Protein AF-A0A2Z6R369-F1 (afdb_monomer_lite)

Radius of gyration: 22.41 Å; chains: 1; bounding box: 51×73×32 Å

pLDDT: mean 88.61, std 14.63, range [51.22, 98.81]

Foldseek 3Di:
DPPVVVVVVVVVVVVVVV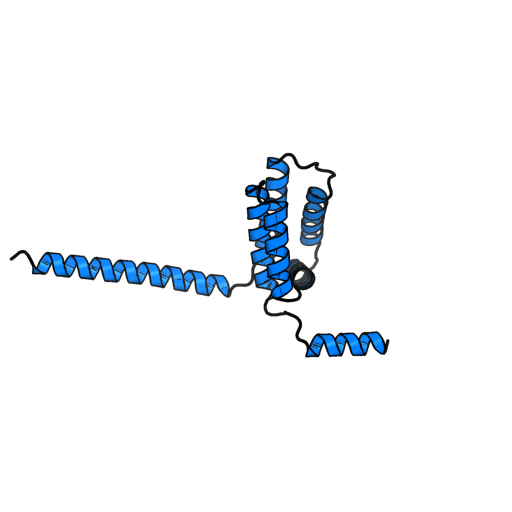VVVVVVVVVVVVVLPDQDALVNLLVLLVQLLVLCVVVPPPCPDPSNVVSVVVNVCLVVDPDNRVVLLVVLCVCDLDDVSLVVVLVVLCVVCVVSVSNNVSVVSSNVSSCSSNHVPRDDPVNVVVVVVVVVVD

Organism: NCBI:txid94130

Sequence (150 aa):
MFTVAKHVHKIWYTISSNTYTNYTISTQIQLSDIKPTSQEIEQALINVVKAGIYYRRPKDGKFMQSYKERIKKLRQAEDPEEYVLKLAQTIFPNKDKYHQIMDDYKSYYGKDPKILNSIMELYKLYYRLAKDYFVTEDKIDEEAEDFLNS

Secondary structure (DSSP, 8-state):
--HHHHHHHHHHHHHHHHHHHHHHHHHHHHHHHSPPPHHHHHHHHHHHHHHHHHTT--TTSHHHHHHHHHHHHHHH-SSHHHHHHHHHHHH-SSHHHHHHHHHHHHHHHTT-HHHHHHHHHHHHHHHHHHGGGPPPHHHHHHHHHHHHH-

Structure (mmCIF, N/CA/C/O backbone):
data_AF-A0A2Z6R369-F1
#
_entry.id   AF-A0A2Z6R369-F1
#
loop_
_atom_site.group_PDB
_atom_site.id
_atom_site.type_symbol
_atom_site.label_atom_id
_atom_site.label_alt_id
_atom_site.label_comp_id
_atom_site.label_asym_id
_atom_site.label_entity_id
_atom_site.label_seq_id
_atom_site.pdbx_PDB_ins_code
_atom_site.Cartn_x
_atom_site.Cartn_y
_atom_site.Cartn_z
_atom_site.occupancy
_atom_site.B_iso_or_equiv
_atom_site.auth_seq_id
_atom_site.auth_comp_id
_atom_site.auth_asym_id
_atom_site.auth_atom_id
_atom_site.pdbx_PDB_model_num
ATOM 1 N N . MET A 1 1 ? 20.089 -59.309 12.975 1.00 51.22 1 MET A N 1
ATOM 2 C CA . MET A 1 1 ? 19.903 -58.179 13.920 1.00 51.22 1 MET A CA 1
ATOM 3 C C . MET A 1 1 ? 19.982 -56.786 13.250 1.00 51.22 1 MET A C 1
ATOM 5 O O . MET A 1 1 ? 20.419 -55.844 13.886 1.00 51.22 1 MET A O 1
ATOM 9 N N . PHE A 1 2 ? 19.511 -56.581 12.006 1.00 54.94 2 PHE A N 1
ATOM 10 C CA . PHE A 1 2 ? 19.643 -55.271 11.314 1.00 54.94 2 PHE A CA 1
ATOM 11 C C . PHE A 1 2 ? 18.315 -54.555 10.998 1.00 54.94 2 PHE A C 1
ATOM 13 O O . PHE A 1 2 ? 18.315 -53.414 10.539 1.00 54.94 2 PHE A O 1
ATOM 20 N N . THR A 1 3 ? 17.172 -55.194 11.253 1.00 58.44 3 THR A N 1
ATOM 21 C CA . THR A 1 3 ? 15.852 -54.680 10.845 1.00 58.44 3 THR A CA 1
ATOM 22 C C . THR A 1 3 ? 15.281 -53.657 11.831 1.00 58.44 3 THR A C 1
ATOM 24 O O . THR A 1 3 ? 14.656 -52.685 11.416 1.00 58.44 3 THR A O 1
ATOM 27 N N . VAL A 1 4 ? 15.555 -53.822 13.130 1.00 58.25 4 VAL A N 1
ATOM 28 C CA . VAL A 1 4 ? 15.028 -52.942 14.189 1.00 58.25 4 VAL A CA 1
ATOM 29 C C . VAL A 1 4 ? 15.636 -51.535 14.099 1.00 58.25 4 VAL A C 1
ATOM 31 O O . VAL A 1 4 ? 14.909 -50.549 14.158 1.00 58.25 4 VAL A O 1
ATOM 34 N N . ALA A 1 5 ? 16.943 -51.422 13.835 1.00 62.22 5 ALA A N 1
ATOM 35 C CA . ALA A 1 5 ? 17.636 -50.132 13.745 1.00 62.22 5 ALA A CA 1
ATOM 36 C C . ALA A 1 5 ? 17.136 -49.249 12.582 1.00 62.22 5 ALA A C 1
ATOM 38 O O . ALA A 1 5 ? 16.958 -48.044 12.750 1.00 62.22 5 ALA A O 1
ATOM 39 N N . LYS A 1 6 ? 16.834 -49.843 11.416 1.00 63.66 6 LYS A N 1
ATOM 40 C CA . LYS A 1 6 ? 16.267 -49.109 10.267 1.00 63.66 6 LYS A CA 1
ATOM 41 C C . LYS A 1 6 ? 14.856 -48.593 10.550 1.00 63.66 6 LYS A C 1
ATOM 43 O O . LYS A 1 6 ? 14.498 -47.507 10.099 1.00 63.66 6 LYS A O 1
ATOM 48 N N . HIS A 1 7 ? 14.066 -49.363 11.296 1.00 60.84 7 HIS A N 1
ATOM 49 C CA . HIS A 1 7 ? 12.700 -48.987 11.642 1.00 60.84 7 HIS A CA 1
ATOM 50 C C . HIS A 1 7 ? 12.677 -47.814 12.633 1.00 60.84 7 HIS A C 1
ATOM 52 O O . HIS A 1 7 ? 11.961 -46.840 12.414 1.00 60.84 7 HIS A O 1
ATOM 58 N N . VAL A 1 8 ? 13.543 -47.849 13.652 1.00 71.31 8 VAL A N 1
ATOM 59 C CA . VAL A 1 8 ? 13.696 -46.756 14.629 1.00 71.31 8 VAL A CA 1
ATOM 60 C C . VAL A 1 8 ? 14.199 -45.470 13.962 1.00 71.31 8 VAL A C 1
ATOM 62 O O . VAL A 1 8 ? 13.663 -44.397 14.228 1.00 71.31 8 VAL A O 1
ATOM 65 N N . HIS A 1 9 ? 15.161 -45.565 13.036 1.00 66.69 9 HIS A N 1
ATOM 66 C CA . HIS A 1 9 ? 15.675 -44.400 12.306 1.00 66.69 9 HIS A CA 1
ATOM 67 C C . HIS A 1 9 ? 14.600 -43.722 11.438 1.00 66.69 9 HIS A C 1
ATOM 69 O O . HIS A 1 9 ? 14.488 -42.497 11.428 1.00 66.69 9 HIS A O 1
ATOM 75 N N . LYS A 1 10 ? 13.761 -44.516 10.755 1.00 71.50 10 LYS A N 1
ATOM 76 C CA . LYS A 1 10 ? 12.645 -43.998 9.951 1.00 71.50 10 LYS A CA 1
ATOM 77 C C . LYS A 1 10 ? 11.610 -43.275 10.818 1.00 71.50 10 LYS A C 1
ATOM 79 O O . LYS A 1 10 ? 11.177 -42.188 10.452 1.00 71.50 10 LYS A O 1
ATOM 84 N N . ILE A 1 11 ? 11.254 -43.849 11.970 1.00 71.69 11 ILE A N 1
ATOM 85 C CA . ILE A 1 11 ? 10.297 -43.245 12.910 1.00 71.69 11 ILE A CA 1
ATOM 86 C C . ILE A 1 11 ? 10.817 -41.898 13.423 1.00 71.69 11 ILE A C 1
ATOM 88 O O . ILE A 1 11 ? 10.076 -40.918 13.414 1.00 71.69 11 ILE A O 1
ATOM 92 N N . TRP A 1 12 ? 12.094 -41.822 13.807 1.00 57.44 12 TRP A N 1
ATOM 93 C CA . TRP A 1 12 ? 12.688 -40.583 14.312 1.00 57.44 12 TRP A CA 1
ATOM 94 C C . TRP A 1 12 ? 12.656 -39.467 13.260 1.00 57.44 12 TRP A C 1
ATOM 96 O O . TRP A 1 12 ? 12.205 -38.362 13.546 1.00 57.44 12 TRP A O 1
ATOM 106 N N . TYR A 1 13 ? 13.027 -39.778 12.013 1.00 69.25 13 TYR A N 1
ATOM 107 C CA . TYR A 1 13 ? 12.992 -38.813 10.911 1.00 69.25 13 TYR A CA 1
ATOM 108 C C . TYR A 1 13 ? 11.569 -38.319 10.598 1.00 69.25 13 TYR A C 1
ATOM 110 O O . TYR A 1 13 ? 11.355 -37.127 10.362 1.00 69.25 13 TYR A O 1
ATOM 118 N N . THR A 1 14 ? 10.572 -39.210 10.632 1.00 67.50 14 THR A N 1
ATOM 119 C CA . THR A 1 14 ? 9.161 -38.837 10.438 1.00 67.50 14 THR A CA 1
ATOM 120 C C . THR A 1 14 ? 8.642 -37.946 11.570 1.00 67.50 14 THR A C 1
ATOM 122 O O . THR A 1 14 ? 7.950 -36.969 11.303 1.00 67.50 14 THR A O 1
ATOM 125 N N . ILE A 1 15 ? 9.006 -38.220 12.825 1.00 73.31 15 ILE A N 1
ATOM 126 C CA . ILE A 1 15 ? 8.611 -37.372 13.959 1.00 73.31 15 ILE A CA 1
ATOM 127 C C . ILE A 1 15 ? 9.259 -35.990 13.841 1.00 73.31 15 ILE A C 1
ATOM 129 O O . ILE A 1 15 ? 8.552 -34.992 13.939 1.00 73.31 15 ILE A O 1
ATOM 133 N N . SER A 1 16 ? 10.567 -35.915 13.568 1.00 69.38 16 SER A N 1
ATOM 134 C CA . SER A 1 16 ? 11.263 -34.633 13.408 1.00 69.38 16 SER A CA 1
ATOM 135 C C . SER A 1 16 ? 10.689 -33.805 12.256 1.00 69.38 16 SER A C 1
ATOM 137 O O . SER A 1 16 ? 10.416 -32.623 12.419 1.00 69.38 16 SER A O 1
ATOM 139 N N . SER A 1 17 ? 10.456 -34.403 11.086 1.00 61.38 17 SER A N 1
ATOM 140 C CA . SER A 1 17 ? 9.874 -33.677 9.944 1.00 61.38 17 SER A CA 1
ATOM 141 C C . SER A 1 17 ? 8.455 -33.165 10.228 1.00 61.38 17 SER A C 1
ATOM 143 O O . SER A 1 17 ? 8.133 -32.029 9.869 1.00 61.38 17 SER A O 1
ATOM 145 N N . ASN A 1 18 ? 7.633 -33.938 10.941 1.00 69.38 18 ASN A N 1
ATOM 146 C CA . ASN A 1 18 ? 6.303 -33.504 11.373 1.00 69.38 18 ASN A CA 1
ATOM 147 C C . ASN A 1 18 ? 6.356 -32.375 12.414 1.00 69.38 18 ASN A C 1
ATOM 149 O O . ASN A 1 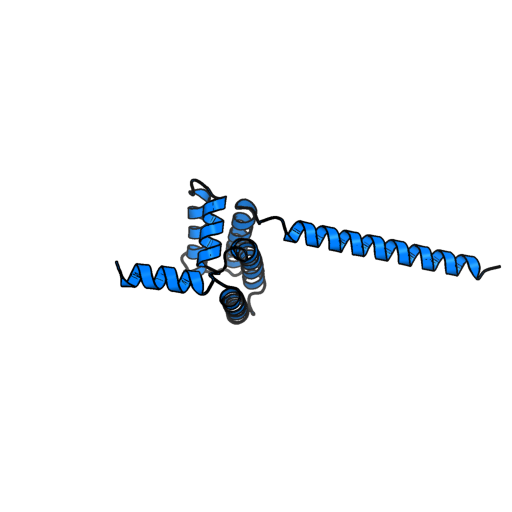18 ? 5.556 -31.445 12.359 1.00 69.38 18 ASN A O 1
ATOM 153 N N . THR A 1 19 ? 7.301 -32.401 13.357 1.00 64.94 19 THR A N 1
ATOM 154 C CA . THR A 1 19 ? 7.432 -31.312 14.338 1.00 64.94 19 THR A CA 1
ATOM 155 C C . THR A 1 19 ? 7.916 -30.016 13.689 1.00 64.94 19 THR A C 1
ATOM 157 O O . THR A 1 19 ? 7.360 -28.960 13.985 1.00 64.94 19 THR A O 1
ATOM 160 N N . TYR A 1 20 ? 8.870 -30.076 12.753 1.00 59.97 20 TYR A N 1
ATOM 161 C CA . TYR A 1 20 ? 9.318 -28.899 11.996 1.00 59.97 20 TYR A CA 1
ATOM 162 C C . TYR A 1 20 ? 8.205 -28.294 11.131 1.00 59.97 20 TYR A C 1
ATOM 164 O O . TYR A 1 20 ? 8.035 -27.072 11.102 1.00 59.97 20 TYR A O 1
ATOM 172 N N . THR A 1 21 ? 7.428 -29.130 10.438 1.00 63.53 21 THR A N 1
ATOM 173 C CA . THR A 1 21 ? 6.301 -28.661 9.616 1.00 63.53 21 THR A CA 1
ATOM 174 C C . THR A 1 21 ? 5.209 -28.032 10.475 1.00 63.53 21 THR A C 1
ATOM 176 O O . THR A 1 21 ? 4.790 -26.915 10.180 1.00 63.53 21 THR A O 1
ATOM 179 N N . ASN A 1 22 ? 4.831 -28.662 11.589 1.00 60.94 22 ASN A N 1
ATOM 180 C CA . ASN A 1 22 ? 3.846 -28.107 12.518 1.00 60.94 22 ASN A CA 1
ATOM 181 C C . ASN A 1 22 ? 4.304 -26.781 13.140 1.00 60.94 22 ASN A C 1
ATOM 183 O O . ASN A 1 22 ? 3.514 -25.844 13.193 1.00 60.94 22 ASN A O 1
ATOM 187 N N . TYR A 1 23 ? 5.575 -26.664 13.538 1.00 64.75 23 TYR A N 1
ATOM 188 C CA . TYR A 1 23 ? 6.140 -25.410 14.050 1.00 64.75 23 TYR A CA 1
ATOM 189 C C . TYR A 1 23 ? 6.127 -24.291 12.998 1.00 64.75 23 TYR A C 1
ATOM 191 O O . TYR A 1 23 ? 5.821 -23.135 13.289 1.00 64.75 23 TYR A O 1
ATOM 199 N N . THR A 1 24 ? 6.430 -24.628 11.744 1.00 56.97 24 THR A N 1
ATOM 200 C CA . THR A 1 24 ? 6.412 -23.658 10.641 1.00 56.97 24 THR A CA 1
ATOM 201 C C . THR A 1 24 ? 4.989 -23.178 10.357 1.00 56.97 24 THR A C 1
ATOM 203 O O . THR A 1 24 ? 4.764 -21.978 10.212 1.00 56.97 24 THR A O 1
ATOM 206 N N . ILE A 1 25 ? 4.019 -24.096 10.339 1.00 63.62 25 ILE A N 1
ATOM 207 C CA . ILE A 1 25 ? 2.598 -23.786 10.139 1.00 63.62 25 ILE A CA 1
ATOM 208 C C . ILE A 1 25 ? 2.057 -22.949 11.303 1.00 63.62 25 ILE A C 1
ATOM 210 O O . ILE A 1 25 ? 1.422 -21.926 11.063 1.00 63.62 25 ILE A O 1
ATOM 214 N N . SER A 1 26 ? 2.349 -23.310 12.557 1.00 55.25 26 SER A N 1
ATOM 215 C CA . SER A 1 26 ? 1.897 -22.540 13.723 1.00 55.25 26 SER A CA 1
ATOM 216 C C . SER A 1 26 ? 2.470 -21.123 13.731 1.00 55.25 26 SER A C 1
ATOM 218 O O . SER A 1 26 ? 1.755 -20.172 14.031 1.00 55.25 26 SER A O 1
ATOM 220 N N . THR A 1 27 ? 3.736 -20.966 13.335 1.00 54.53 27 THR A N 1
ATOM 221 C CA . THR A 1 27 ? 4.381 -19.651 13.218 1.00 54.53 27 THR A CA 1
ATOM 222 C C . THR A 1 27 ? 3.750 -18.821 12.095 1.00 54.53 27 THR A C 1
ATOM 224 O O . THR A 1 27 ? 3.508 -17.632 12.274 1.00 54.53 27 THR A O 1
ATOM 227 N N . GLN A 1 28 ? 3.421 -19.435 10.952 1.00 54.41 28 GLN A N 1
ATOM 228 C CA . GLN A 1 28 ? 2.719 -18.758 9.854 1.00 54.41 28 GLN A CA 1
ATOM 229 C C . GLN A 1 28 ? 1.299 -18.324 10.238 1.00 54.41 28 GLN A C 1
ATOM 231 O O . GLN A 1 28 ? 0.892 -17.225 9.870 1.00 54.41 28 GLN A O 1
ATOM 236 N N . ILE A 1 29 ? 0.570 -19.151 10.993 1.00 59.25 29 ILE A N 1
ATOM 237 C CA . ILE A 1 29 ? -0.776 -18.825 11.483 1.00 59.25 29 ILE A CA 1
ATOM 238 C C . ILE A 1 29 ? -0.706 -17.645 12.461 1.00 59.25 29 ILE A C 1
ATOM 240 O O . ILE A 1 29 ? -1.392 -16.649 12.249 1.00 59.25 29 ILE A O 1
ATOM 244 N N . GLN A 1 30 ? 0.197 -17.675 13.447 1.00 56.56 30 GLN A N 1
ATOM 245 C CA . GLN A 1 30 ? 0.368 -16.554 14.382 1.00 56.56 30 GLN A CA 1
ATOM 246 C C . GLN A 1 30 ? 0.807 -15.257 13.686 1.00 56.56 30 GLN A C 1
ATOM 248 O O . GLN A 1 30 ? 0.309 -14.180 14.004 1.00 56.56 30 GLN A O 1
ATOM 253 N N . LEU A 1 31 ? 1.690 -15.343 12.687 1.00 57.41 31 LEU A N 1
ATOM 254 C CA . LEU A 1 31 ? 2.079 -14.189 11.871 1.00 57.41 31 LEU A CA 1
ATOM 255 C C . LEU A 1 31 ? 0.933 -13.656 11.004 1.00 57.41 31 LEU A C 1
ATOM 257 O O . LEU A 1 31 ? 0.983 -12.492 10.610 1.00 57.41 31 LEU A O 1
ATOM 261 N N . SER A 1 32 ? -0.072 -14.477 10.682 1.00 57.81 32 SER A N 1
ATOM 262 C CA . SER A 1 32 ? -1.231 -14.071 9.879 1.00 57.81 32 SER A CA 1
ATOM 263 C C . SER A 1 32 ? -2.283 -13.282 10.671 1.00 57.81 32 SER A C 1
ATOM 265 O O . SER A 1 32 ? -3.018 -12.500 10.060 1.00 57.81 32 SER A O 1
ATOM 267 N N . ASP A 1 33 ? -2.281 -13.418 12.003 1.00 66.75 33 ASP A N 1
ATOM 268 C CA . ASP A 1 33 ? -3.194 -12.724 12.924 1.00 66.75 33 ASP A CA 1
ATOM 269 C C . ASP A 1 33 ? -2.666 -11.355 13.379 1.00 66.75 33 ASP A C 1
ATOM 271 O O . ASP A 1 33 ? -3.438 -10.472 13.751 1.00 66.75 33 ASP A O 1
ATOM 275 N N . ILE A 1 34 ? -1.349 -11.135 13.313 1.00 84.44 34 ILE A N 1
ATOM 276 C CA . ILE A 1 34 ? -0.754 -9.834 13.636 1.00 84.44 34 ILE A CA 1
ATOM 277 C C . ILE A 1 34 ? -1.068 -8.851 12.502 1.00 84.44 34 ILE A C 1
ATOM 279 O O . ILE A 1 34 ? -0.788 -9.122 11.330 1.00 84.44 34 ILE A O 1
ATOM 283 N N . LYS A 1 35 ? -1.653 -7.695 12.829 1.00 90.75 35 LYS A N 1
ATOM 284 C CA . LYS A 1 35 ? -1.877 -6.627 11.846 1.00 90.75 35 LYS A CA 1
ATOM 285 C C . LYS A 1 35 ? -0.530 -6.021 11.421 1.00 90.75 35 LYS A C 1
ATOM 287 O O . LYS A 1 35 ? 0.301 -5.777 12.294 1.00 90.75 35 LYS A O 1
ATOM 292 N N . PRO A 1 36 ? -0.297 -5.792 10.113 1.00 95.50 36 PRO A N 1
ATOM 293 C CA . PRO A 1 36 ? 0.911 -5.111 9.654 1.00 95.50 36 PRO A CA 1
ATOM 294 C C . PRO A 1 36 ? 1.061 -3.731 10.294 1.00 95.50 36 PRO A C 1
ATOM 296 O O . PRO A 1 36 ? 0.069 -3.026 10.449 1.00 95.50 36 PRO A O 1
ATOM 299 N N . THR A 1 37 ? 2.288 -3.333 10.610 1.00 97.75 37 THR A N 1
ATOM 300 C CA . THR A 1 37 ? 2.577 -2.011 11.188 1.00 97.75 37 THR A CA 1
ATOM 301 C C . THR A 1 37 ? 2.786 -0.950 10.108 1.00 97.75 37 THR A C 1
ATOM 303 O O . THR A 1 37 ? 3.192 -1.247 8.977 1.00 97.75 37 THR A O 1
ATOM 306 N N . SER A 1 38 ? 2.593 0.317 10.464 1.00 98.12 38 SER A N 1
ATOM 307 C CA . SER A 1 38 ? 2.908 1.469 9.612 1.00 98.12 38 SER A CA 1
ATOM 308 C C . SER A 1 38 ? 4.358 1.453 9.104 1.00 98.12 38 SER A C 1
ATOM 310 O O . SER A 1 38 ? 4.610 1.778 7.941 1.00 98.12 38 SER A O 1
ATOM 312 N N . GLN A 1 39 ? 5.309 0.983 9.918 1.00 98.38 39 GLN A N 1
ATOM 313 C CA . GLN A 1 39 ? 6.717 0.847 9.541 1.00 98.38 39 GLN A CA 1
ATOM 314 C C . GLN A 1 39 ? 6.936 -0.224 8.457 1.00 98.38 39 GLN A C 1
ATOM 316 O O . GLN A 1 39 ? 7.704 -0.007 7.514 1.00 98.38 39 GLN A O 1
ATOM 321 N N . GLU A 1 40 ? 6.256 -1.371 8.547 1.00 98.44 40 GLU A N 1
ATOM 322 C CA . GLU A 1 40 ? 6.311 -2.414 7.512 1.00 98.44 40 GLU A CA 1
ATOM 323 C C . GLU A 1 40 ? 5.733 -1.907 6.184 1.00 98.44 40 GLU A C 1
ATOM 325 O O . GLU A 1 40 ? 6.315 -2.136 5.116 1.00 98.44 40 GLU A O 1
ATOM 330 N N . ILE A 1 41 ? 4.632 -1.150 6.247 1.00 98.62 41 ILE A N 1
ATOM 331 C CA . ILE A 1 41 ? 4.023 -0.494 5.084 1.00 98.62 41 ILE A CA 1
ATOM 332 C C . ILE A 1 41 ? 4.973 0.540 4.472 1.00 98.62 41 ILE A C 1
ATOM 334 O O . ILE A 1 41 ? 5.166 0.550 3.251 1.00 98.62 41 ILE A O 1
ATOM 338 N N . GLU A 1 42 ? 5.603 1.391 5.286 1.00 98.69 42 GLU A N 1
ATOM 339 C CA . GLU A 1 42 ? 6.573 2.376 4.805 1.00 98.69 42 GLU A CA 1
ATOM 340 C C . GLU A 1 42 ? 7.734 1.688 4.082 1.00 98.69 42 GLU A C 1
ATOM 342 O O . GLU A 1 42 ? 8.118 2.078 2.973 1.00 98.69 42 GLU A O 1
ATOM 347 N N . GLN A 1 43 ? 8.267 0.618 4.672 1.00 98.81 43 GLN A N 1
ATOM 348 C CA . GLN A 1 43 ? 9.367 -0.125 4.080 1.00 98.81 43 GLN A CA 1
ATOM 349 C C . GLN A 1 43 ? 8.965 -0.774 2.749 1.00 98.81 43 GLN A C 1
ATOM 351 O O . GLN A 1 43 ? 9.754 -0.754 1.794 1.00 98.81 43 GLN A O 1
ATOM 356 N N . ALA A 1 44 ? 7.742 -1.299 2.645 1.00 98.75 44 ALA A N 1
ATOM 357 C CA . ALA A 1 44 ? 7.200 -1.830 1.400 1.00 98.75 44 ALA A CA 1
ATOM 358 C C . ALA A 1 44 ? 7.029 -0.733 0.331 1.00 98.75 44 ALA A C 1
ATOM 360 O O . ALA A 1 44 ? 7.454 -0.922 -0.810 1.00 98.75 44 ALA A O 1
ATOM 361 N N . LEU A 1 45 ? 6.517 0.450 0.693 1.00 98.81 45 LEU A N 1
ATOM 362 C CA . LEU A 1 45 ? 6.438 1.610 -0.207 1.00 98.81 45 LEU A CA 1
ATOM 363 C C . LEU A 1 45 ? 7.825 2.024 -0.728 1.00 98.81 45 LEU A C 1
ATOM 365 O O . LEU A 1 45 ? 8.008 2.231 -1.931 1.00 98.81 45 LEU A O 1
ATOM 369 N N . ILE A 1 46 ? 8.826 2.096 0.155 1.00 98.81 46 ILE A N 1
ATOM 370 C CA . ILE A 1 46 ? 10.218 2.392 -0.215 1.00 98.81 46 ILE A CA 1
ATOM 371 C C . ILE A 1 46 ? 10.760 1.333 -1.183 1.00 98.81 46 ILE A C 1
ATOM 373 O O . ILE A 1 46 ? 11.475 1.672 -2.130 1.00 98.81 46 ILE A O 1
ATOM 377 N N . ASN A 1 47 ? 10.418 0.058 -0.989 1.00 98.81 47 ASN A N 1
ATOM 378 C CA . ASN A 1 47 ? 10.845 -1.019 -1.882 1.00 98.81 47 ASN A CA 1
ATOM 379 C C . ASN A 1 47 ? 10.244 -0.883 -3.289 1.00 98.81 47 ASN A C 1
ATOM 381 O O . ASN A 1 47 ? 10.959 -1.121 -4.264 1.00 98.81 47 ASN A O 1
ATOM 385 N N . VAL A 1 48 ? 9.001 -0.407 -3.418 1.00 98.75 48 VAL A N 1
ATOM 386 C CA . VAL A 1 48 ? 8.411 -0.079 -4.728 1.00 98.75 48 VAL A CA 1
ATOM 387 C C . VAL A 1 48 ? 9.175 1.060 -5.412 1.00 98.75 48 VAL A C 1
ATOM 389 O O . VAL A 1 48 ? 9.506 0.970 -6.596 1.00 98.75 48 VAL A O 1
ATOM 392 N N . VAL A 1 49 ? 9.545 2.108 -4.668 1.00 98.69 49 VAL A N 1
ATOM 393 C CA . VAL A 1 49 ? 10.367 3.216 -5.193 1.00 98.69 49 VAL A CA 1
ATOM 394 C C . VAL A 1 49 ? 11.746 2.718 -5.642 1.00 98.69 49 VAL A C 1
ATOM 396 O O . VAL A 1 49 ? 12.195 3.058 -6.739 1.00 98.69 49 VAL A O 1
ATOM 399 N N . LYS A 1 50 ? 12.410 1.869 -4.844 1.00 98.75 50 LYS A N 1
ATOM 400 C CA . LYS A 1 50 ? 13.692 1.237 -5.209 1.00 98.75 50 LYS A CA 1
ATOM 401 C C . LYS A 1 50 ? 13.566 0.400 -6.486 1.00 98.75 50 LYS A C 1
ATOM 403 O O . LYS A 1 50 ? 14.444 0.476 -7.345 1.00 98.75 50 LYS A O 1
ATOM 408 N N . ALA A 1 51 ? 12.477 -0.354 -6.647 1.00 98.56 51 ALA A N 1
ATOM 409 C CA . ALA A 1 51 ? 12.205 -1.107 -7.870 1.00 98.56 51 ALA A CA 1
ATOM 410 C C . ALA A 1 51 ? 11.998 -0.180 -9.081 1.00 98.56 51 ALA A C 1
ATOM 412 O O . ALA A 1 51 ? 12.548 -0.437 -10.152 1.00 98.56 51 ALA A O 1
ATOM 413 N N . GLY A 1 52 ? 11.287 0.937 -8.908 1.00 98.31 52 GLY A N 1
ATOM 414 C CA . GLY A 1 52 ? 11.152 1.967 -9.940 1.00 98.31 52 GLY A CA 1
ATOM 415 C C . GLY A 1 52 ? 12.498 2.542 -10.388 1.00 98.31 52 GLY A C 1
ATOM 416 O O . GLY A 1 52 ? 12.758 2.636 -11.587 1.00 98.31 52 GLY A O 1
ATOM 417 N N . ILE A 1 53 ? 13.388 2.854 -9.439 1.00 98.44 53 ILE A N 1
ATOM 418 C CA . ILE A 1 53 ? 14.756 3.320 -9.728 1.00 98.44 53 ILE A CA 1
ATOM 419 C C . ILE A 1 53 ? 15.549 2.256 -10.492 1.00 98.44 53 ILE A C 1
ATOM 421 O O . ILE A 1 53 ? 16.220 2.586 -11.469 1.00 98.44 53 ILE A O 1
ATOM 425 N N . TYR A 1 54 ? 15.452 0.987 -10.083 1.00 98.38 54 TYR A N 1
ATOM 426 C CA . TYR A 1 54 ? 16.140 -0.125 -10.743 1.00 98.38 54 TYR A CA 1
ATOM 427 C C . TYR A 1 54 ? 15.783 -0.225 -12.236 1.00 98.38 54 TYR A C 1
ATOM 429 O O . TYR A 1 54 ? 16.673 -0.384 -13.068 1.00 98.38 54 TYR A O 1
ATOM 437 N N . TYR A 1 55 ? 14.508 -0.041 -12.588 1.00 97.88 55 TYR A N 1
ATOM 438 C CA . TYR A 1 55 ? 14.041 -0.005 -13.981 1.00 97.88 55 TYR A CA 1
ATOM 439 C C . TYR A 1 55 ? 14.101 1.388 -14.629 1.00 97.88 55 TYR A C 1
ATOM 441 O O . TYR A 1 55 ? 13.492 1.607 -15.674 1.00 97.88 55 TYR A O 1
ATOM 449 N N . ARG A 1 56 ? 14.824 2.344 -14.030 1.00 97.50 56 ARG A N 1
ATOM 450 C CA . ARG A 1 56 ? 14.991 3.718 -14.540 1.00 97.50 56 ARG A CA 1
ATOM 451 C C . ARG A 1 56 ? 13.664 4.427 -14.841 1.00 97.50 56 ARG A C 1
ATOM 453 O O . ARG A 1 56 ? 13.572 5.202 -15.792 1.00 97.50 56 ARG A O 1
ATOM 460 N N . ARG A 1 57 ? 12.625 4.185 -14.033 1.00 97.38 57 ARG A N 1
ATOM 461 C CA . ARG A 1 57 ? 11.358 4.920 -14.148 1.00 97.38 57 ARG A CA 1
ATOM 462 C C . ARG A 1 57 ? 11.618 6.427 -13.949 1.00 97.38 57 ARG A C 1
ATOM 464 O O . ARG A 1 57 ? 12.375 6.779 -13.039 1.00 97.38 57 ARG A O 1
ATOM 471 N N . PRO A 1 58 ? 11.012 7.317 -14.762 1.00 97.81 58 PRO A N 1
ATOM 472 C CA . PRO A 1 58 ? 11.205 8.761 -14.627 1.00 97.81 58 PRO A CA 1
ATOM 473 C C . PRO A 1 58 ? 10.834 9.240 -13.224 1.00 97.81 58 PRO A C 1
ATOM 475 O O . PRO A 1 58 ? 9.764 8.896 -12.715 1.00 97.81 58 PRO A O 1
ATOM 478 N N . LYS A 1 59 ? 11.716 10.016 -12.583 1.00 96.19 59 LYS A N 1
ATOM 479 C CA . LYS A 1 59 ? 11.535 10.461 -11.189 1.00 96.19 59 LYS A CA 1
ATOM 480 C C . LYS A 1 59 ? 10.328 11.381 -11.028 1.00 96.19 59 LYS A C 1
ATOM 482 O O . LYS A 1 59 ? 9.662 11.329 -10.003 1.00 96.19 59 LYS A O 1
ATOM 487 N N . ASP A 1 60 ? 10.061 12.209 -12.022 1.00 97.19 60 ASP A N 1
ATOM 488 C CA . ASP A 1 60 ? 8.899 13.089 -12.176 1.00 97.19 60 ASP A CA 1
ATOM 489 C C . ASP A 1 60 ? 7.654 12.360 -12.713 1.00 97.19 60 ASP A C 1
ATOM 491 O O . ASP A 1 60 ? 6.549 12.894 -12.666 1.00 97.19 60 ASP A O 1
ATOM 495 N N . GLY A 1 61 ? 7.800 11.110 -13.161 1.00 97.69 61 GLY A N 1
ATOM 496 C CA . GLY A 1 61 ? 6.701 10.299 -13.669 1.00 97.69 61 GLY A CA 1
ATOM 497 C C . GLY A 1 61 ? 5.679 9.912 -12.595 1.00 97.69 61 GLY A C 1
ATOM 498 O O . GLY A 1 61 ? 6.013 9.700 -11.425 1.00 97.69 61 GLY A O 1
ATOM 499 N N . LYS A 1 62 ? 4.421 9.726 -13.028 1.00 97.06 62 LYS A N 1
ATOM 500 C CA . LYS A 1 62 ? 3.265 9.405 -12.165 1.00 97.06 62 LYS A CA 1
ATOM 501 C C . LYS A 1 62 ? 3.532 8.244 -11.203 1.00 97.06 62 LYS A C 1
ATOM 503 O O . LYS A 1 62 ? 3.175 8.331 -10.033 1.00 97.06 62 LYS A O 1
ATOM 508 N N . PHE A 1 63 ? 4.194 7.186 -11.677 1.00 96.75 63 PHE A N 1
ATOM 509 C CA . PHE A 1 63 ? 4.585 6.044 -10.846 1.00 96.75 63 PHE A CA 1
ATOM 510 C C . PHE A 1 63 ? 5.420 6.493 -9.638 1.00 96.75 63 PHE A C 1
ATOM 512 O O . PHE A 1 63 ? 5.002 6.311 -8.499 1.00 96.75 63 PHE A O 1
ATOM 519 N N . MET A 1 64 ? 6.556 7.151 -9.880 1.00 98.25 64 MET A N 1
ATOM 520 C CA . MET A 1 64 ? 7.492 7.555 -8.828 1.00 98.25 64 MET A CA 1
ATOM 521 C C . MET A 1 64 ? 6.879 8.592 -7.881 1.00 98.25 64 MET A C 1
ATOM 523 O O . MET A 1 64 ? 7.014 8.464 -6.664 1.00 98.25 64 MET A O 1
ATOM 527 N N . GLN A 1 65 ? 6.162 9.583 -8.422 1.00 98.56 65 GLN A N 1
ATOM 528 C CA . GLN A 1 65 ? 5.525 10.627 -7.612 1.00 98.56 65 GLN A CA 1
ATOM 529 C C . GLN A 1 65 ? 4.407 10.073 -6.723 1.00 98.56 65 GLN A C 1
ATOM 531 O O . GLN A 1 65 ? 4.316 10.459 -5.561 1.00 98.56 65 GLN A O 1
ATOM 536 N N . SER A 1 66 ? 3.609 9.118 -7.217 1.00 97.69 66 SER A N 1
ATOM 537 C CA . SER A 1 66 ? 2.520 8.527 -6.429 1.00 97.69 66 SER A CA 1
ATOM 538 C C . SER A 1 66 ? 3.016 7.807 -5.169 1.00 97.69 66 SER A C 1
ATOM 540 O O . SER A 1 66 ? 2.467 8.016 -4.088 1.00 97.69 66 SER A O 1
ATOM 542 N N . TYR A 1 67 ? 4.089 7.015 -5.266 1.00 98.19 67 TYR A N 1
ATOM 543 C CA . TYR A 1 67 ? 4.652 6.318 -4.106 1.00 98.19 67 TYR A CA 1
ATOM 544 C C . TYR A 1 67 ? 5.428 7.262 -3.184 1.00 98.19 67 TYR A C 1
ATOM 546 O O . TYR A 1 67 ? 5.325 7.134 -1.965 1.00 98.19 67 TYR A O 1
ATOM 554 N N . LYS A 1 68 ? 6.139 8.253 -3.740 1.00 98.38 68 LYS A N 1
ATOM 555 C CA . LYS A 1 68 ? 6.787 9.313 -2.952 1.00 98.38 68 LYS A CA 1
ATOM 556 C C . LYS A 1 68 ? 5.773 10.059 -2.083 1.00 98.38 68 LYS A C 1
ATOM 558 O O . LYS A 1 68 ? 6.031 10.269 -0.902 1.00 98.38 68 LYS A O 1
ATOM 563 N N . GLU A 1 69 ? 4.631 10.438 -2.652 1.00 98.50 69 GLU A N 1
ATOM 564 C CA . GLU A 1 69 ? 3.603 11.180 -1.923 1.00 98.50 69 GLU A CA 1
ATOM 565 C C . GLU A 1 69 ? 2.965 10.332 -0.818 1.00 98.50 69 GLU A C 1
ATOM 567 O O . GLU A 1 69 ? 2.767 10.825 0.288 1.00 98.50 69 GLU A O 1
ATOM 572 N N . ARG A 1 70 ? 2.725 9.036 -1.062 1.00 98.00 70 ARG A N 1
ATOM 573 C CA . ARG A 1 70 ? 2.234 8.115 -0.020 1.00 98.00 70 ARG A CA 1
ATOM 574 C C . ARG A 1 70 ? 3.198 8.016 1.166 1.00 98.00 70 ARG A C 1
ATOM 576 O O . ARG A 1 70 ? 2.745 8.093 2.301 1.00 98.00 70 ARG A O 1
ATOM 583 N N . ILE A 1 71 ? 4.506 7.901 0.910 1.00 98.69 71 ILE A N 1
ATOM 584 C CA . ILE A 1 71 ? 5.541 7.879 1.964 1.00 98.69 71 ILE A CA 1
ATOM 585 C C . ILE A 1 71 ? 5.564 9.206 2.724 1.00 98.69 71 ILE A C 1
ATOM 587 O O . ILE A 1 71 ? 5.637 9.222 3.949 1.00 98.69 71 ILE A O 1
ATOM 591 N N . LYS A 1 72 ? 5.502 10.331 2.003 1.00 98.69 72 LYS A N 1
ATOM 592 C CA . LYS A 1 72 ? 5.500 11.663 2.612 1.00 98.69 72 LYS A CA 1
ATOM 593 C C . LYS A 1 72 ? 4.306 11.836 3.552 1.00 98.69 72 LYS A C 1
ATOM 595 O O . LYS A 1 72 ? 4.512 12.221 4.695 1.00 98.69 72 LYS A O 1
ATOM 600 N N . LYS A 1 73 ? 3.095 11.520 3.085 1.00 98.44 73 LYS A N 1
ATOM 601 C CA . LYS A 1 73 ? 1.870 11.609 3.889 1.00 98.44 73 LYS A CA 1
ATOM 602 C C . LYS A 1 73 ? 1.916 10.692 5.108 1.00 98.44 73 LYS A C 1
ATOM 604 O O . LYS A 1 73 ? 1.580 11.144 6.190 1.00 98.44 73 LYS A O 1
ATOM 609 N N . LEU A 1 74 ? 2.412 9.462 4.951 1.00 98.38 74 LEU A N 1
ATOM 610 C CA . LEU A 1 74 ? 2.592 8.527 6.064 1.00 98.38 74 LEU A CA 1
ATOM 611 C C . LEU A 1 74 ? 3.497 9.103 7.163 1.00 98.38 74 LEU A C 1
ATOM 613 O O . LEU A 1 74 ? 3.124 9.111 8.326 1.00 98.38 74 LEU A O 1
ATOM 617 N N . ARG A 1 75 ? 4.659 9.654 6.795 1.00 98.44 75 ARG A N 1
ATOM 618 C CA . ARG A 1 75 ? 5.604 10.263 7.753 1.00 98.44 75 ARG A CA 1
ATOM 619 C C . ARG A 1 75 ? 5.087 11.534 8.425 1.00 98.44 75 ARG A C 1
ATOM 621 O O . ARG A 1 75 ? 5.668 11.972 9.410 1.00 98.44 75 ARG A O 1
ATOM 628 N N . GLN A 1 76 ? 4.083 12.173 7.831 1.00 98.50 76 GLN A N 1
ATOM 629 C CA . GLN A 1 76 ? 3.472 13.407 8.324 1.00 98.50 76 GLN A CA 1
ATOM 630 C C . GLN A 1 76 ? 2.165 13.153 9.078 1.00 98.50 76 GLN A C 1
ATOM 632 O O . GLN A 1 76 ? 1.599 14.102 9.615 1.00 98.50 76 GLN A O 1
ATOM 637 N N . ALA A 1 77 ? 1.667 11.915 9.084 1.00 98.25 77 ALA A N 1
ATOM 638 C CA . ALA A 1 77 ? 0.452 11.563 9.793 1.00 98.25 77 ALA A CA 1
ATOM 639 C C . ALA A 1 77 ? 0.668 11.711 11.303 1.00 98.25 77 ALA A C 1
ATOM 641 O O . ALA A 1 77 ? 1.701 11.299 11.828 1.00 98.25 77 ALA A O 1
ATOM 642 N N . GLU A 1 78 ? -0.320 12.292 11.982 1.00 98.12 78 GLU A N 1
ATOM 643 C CA . GLU A 1 78 ? -0.356 12.360 13.446 1.00 98.12 78 GLU A CA 1
ATOM 644 C C . GLU A 1 78 ? -0.413 10.952 14.050 1.00 98.12 78 GLU A C 1
ATOM 646 O O . GLU A 1 78 ? 0.353 10.637 14.957 1.00 98.12 78 GLU A O 1
ATOM 651 N N . ASP A 1 79 ? -1.244 10.090 13.458 1.00 98.31 79 ASP A N 1
ATOM 652 C CA . ASP A 1 79 ? -1.281 8.655 13.719 1.00 98.31 79 ASP A CA 1
ATOM 653 C C . ASP A 1 79 ? -0.960 7.874 12.425 1.00 98.31 79 ASP A C 1
ATOM 655 O O . ASP A 1 79 ? -1.815 7.723 11.539 1.00 98.31 79 ASP A O 1
ATOM 659 N N . PRO A 1 80 ? 0.287 7.391 12.271 1.00 98.06 80 PRO A N 1
ATOM 660 C CA . PRO A 1 80 ? 0.691 6.583 11.126 1.00 98.06 80 PRO A CA 1
ATOM 661 C C . PRO A 1 80 ? -0.059 5.253 10.999 1.00 98.06 80 PRO A C 1
ATOM 663 O O . PRO A 1 80 ? -0.268 4.801 9.872 1.00 98.06 80 PRO A O 1
ATOM 666 N N . GLU A 1 81 ? -0.462 4.628 12.111 1.00 98.00 81 GLU A N 1
ATOM 667 C CA . GLU A 1 81 ? -1.179 3.347 12.102 1.00 98.00 81 GLU A CA 1
ATOM 668 C C . GLU A 1 81 ? -2.616 3.541 11.605 1.00 98.00 81 GLU A C 1
ATOM 670 O O . GLU A 1 81 ? -3.072 2.836 10.698 1.00 98.00 81 GLU A O 1
ATOM 675 N N . GLU A 1 82 ? -3.312 4.559 12.116 1.00 97.88 82 GLU A N 1
ATOM 676 C CA . GLU A 1 82 ? -4.652 4.909 11.638 1.00 97.88 82 GLU A CA 1
ATOM 677 C C . GLU A 1 82 ? -4.623 5.341 10.163 1.00 97.88 82 GLU A C 1
ATOM 679 O O . GLU A 1 82 ? -5.478 4.935 9.368 1.00 97.88 82 GLU A O 1
ATOM 684 N N . TYR A 1 83 ? -3.613 6.118 9.759 1.00 98.25 83 TYR A N 1
ATOM 685 C CA . TYR A 1 83 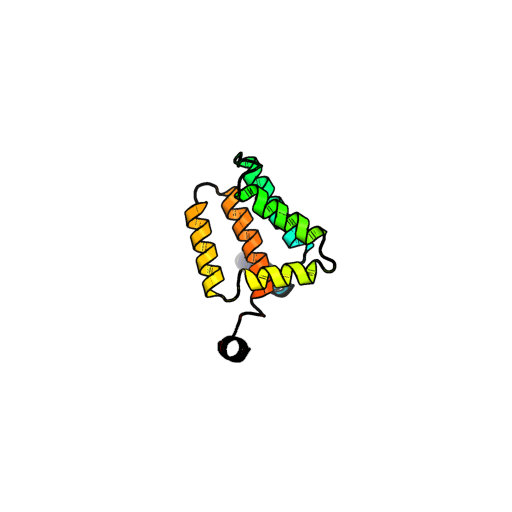? -3.464 6.553 8.372 1.00 98.25 83 TYR A CA 1
ATOM 686 C C . TYR A 1 83 ? -3.318 5.371 7.401 1.00 98.25 83 TYR A C 1
ATOM 688 O O . TYR A 1 83 ? -4.001 5.343 6.370 1.00 98.25 83 TYR A O 1
ATOM 696 N N . VAL A 1 84 ? -2.456 4.384 7.698 1.00 98.00 84 VAL A N 1
ATOM 697 C CA . VAL A 1 84 ? -2.297 3.220 6.804 1.00 98.00 84 VAL A CA 1
ATOM 698 C C . VAL A 1 84 ? -3.538 2.340 6.787 1.00 98.00 84 VAL A C 1
ATOM 700 O O . VAL A 1 84 ? -3.861 1.802 5.727 1.00 98.00 84 VAL A O 1
ATOM 703 N N . LEU A 1 85 ? -4.259 2.229 7.907 1.00 97.81 85 LEU A N 1
ATOM 704 C CA . LEU A 1 85 ? -5.520 1.497 7.968 1.00 97.81 85 LEU A CA 1
ATOM 705 C C . LEU A 1 85 ? -6.582 2.143 7.068 1.00 97.81 85 LEU A C 1
ATOM 707 O O 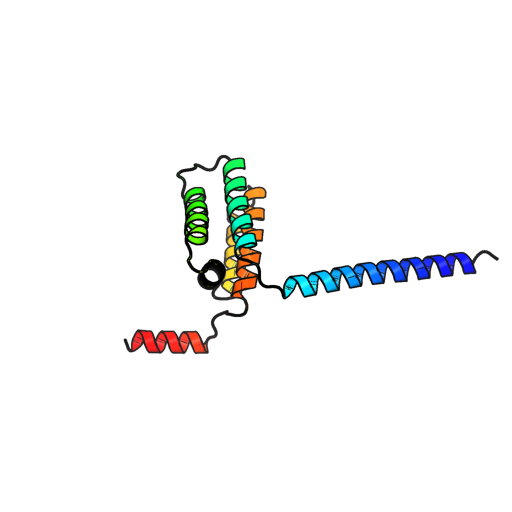. LEU A 1 85 ? -7.149 1.457 6.216 1.00 97.81 85 LEU A O 1
ATOM 711 N N . LYS A 1 86 ? -6.806 3.459 7.188 1.00 97.19 86 LYS A N 1
ATOM 712 C CA . LYS A 1 86 ? -7.760 4.190 6.333 1.00 97.19 86 LYS A CA 1
ATOM 713 C C . LYS A 1 86 ? -7.388 4.083 4.858 1.00 97.19 86 LYS A C 1
ATOM 715 O O . LYS A 1 86 ? -8.236 3.788 4.019 1.00 97.19 86 LYS A O 1
ATOM 720 N N . LEU A 1 87 ? -6.104 4.252 4.536 1.00 96.94 87 LEU A N 1
ATOM 721 C CA . LEU A 1 87 ? -5.615 4.093 3.168 1.00 96.94 87 LEU A CA 1
ATOM 722 C C . LEU A 1 87 ? -5.875 2.676 2.633 1.00 96.94 87 LEU A C 1
ATOM 724 O O . LEU A 1 87 ? -6.289 2.524 1.483 1.00 96.94 87 LEU A O 1
ATOM 728 N N . ALA A 1 88 ? -5.650 1.647 3.451 1.00 97.69 88 ALA A N 1
ATOM 729 C CA . ALA A 1 88 ? -5.909 0.262 3.082 1.00 97.69 88 ALA A CA 1
ATOM 730 C C . ALA A 1 88 ? -7.396 0.015 2.789 1.00 97.69 88 ALA A C 1
ATOM 732 O O . ALA A 1 88 ? -7.708 -0.585 1.76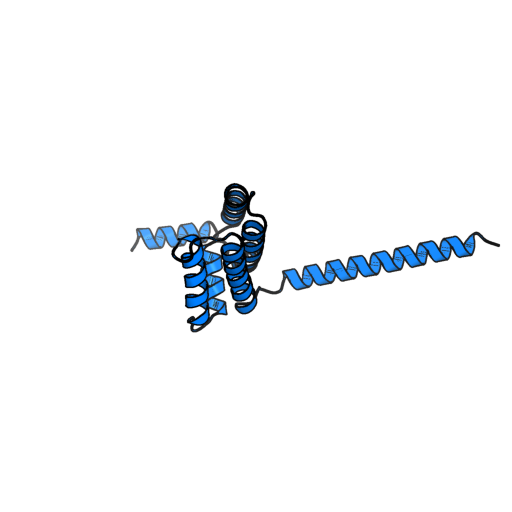2 1.00 97.69 88 ALA A O 1
ATOM 733 N N . GLN A 1 89 ? -8.294 0.521 3.640 1.00 96.06 89 GLN A N 1
ATOM 734 C CA . GLN A 1 89 ? -9.748 0.427 3.458 1.00 96.06 89 GLN A CA 1
ATOM 735 C C . GLN A 1 89 ? -10.209 1.128 2.173 1.00 96.06 89 GLN A C 1
ATOM 737 O O . GLN A 1 89 ? -10.995 0.569 1.416 1.00 96.06 89 GLN A O 1
ATOM 742 N N . THR A 1 90 ? -9.664 2.313 1.865 1.00 94.94 90 THR A N 1
ATOM 743 C CA . THR A 1 90 ? -9.973 3.024 0.611 1.00 94.94 90 THR A CA 1
ATOM 744 C C . THR A 1 90 ? -9.511 2.250 -0.627 1.00 94.94 90 THR A C 1
ATOM 746 O O . THR A 1 90 ? -10.201 2.232 -1.644 1.00 94.94 90 THR A O 1
ATOM 749 N N . ILE A 1 91 ? -8.329 1.625 -0.581 1.00 95.44 91 ILE A N 1
ATOM 750 C CA . ILE A 1 91 ? -7.794 0.861 -1.720 1.00 95.44 91 ILE A CA 1
ATOM 751 C C . ILE A 1 91 ? -8.554 -0.463 -1.895 1.00 95.44 91 ILE A C 1
ATOM 753 O O . ILE A 1 91 ? -8.819 -0.875 -3.028 1.00 95.44 91 ILE A O 1
ATOM 757 N N . PHE A 1 92 ? -8.892 -1.126 -0.788 1.00 96.06 92 PHE A N 1
ATOM 758 C CA . PHE A 1 92 ? -9.527 -2.440 -0.756 1.00 96.06 92 PHE A CA 1
ATOM 759 C C . PHE A 1 92 ? -10.801 -2.412 0.096 1.00 96.06 92 PHE A C 1
ATOM 761 O O . PHE A 1 92 ? -10.792 -2.909 1.220 1.00 96.06 92 PHE A O 1
ATOM 768 N N . PRO A 1 93 ? -11.911 -1.876 -0.438 1.00 93.62 93 PRO A N 1
ATOM 769 C CA . PRO A 1 93 ? -13.188 -1.867 0.275 1.00 93.62 93 PRO A CA 1
ATOM 770 C C . PRO A 1 93 ? -13.801 -3.269 0.409 1.00 93.62 93 PRO A C 1
ATOM 772 O O . PRO A 1 93 ? -14.616 -3.509 1.295 1.00 93.62 93 PRO A O 1
ATOM 775 N N . ASN A 1 94 ? -13.422 -4.204 -0.469 1.00 94.19 94 ASN A N 1
ATOM 776 C CA . ASN A 1 94 ? -13.882 -5.589 -0.454 1.00 94.19 94 ASN A CA 1
ATOM 777 C C . ASN A 1 94 ? -12.852 -6.543 -1.088 1.00 94.19 94 ASN A C 1
ATOM 779 O O . ASN A 1 94 ? -11.851 -6.132 -1.690 1.00 94.19 94 ASN A O 1
ATOM 783 N N . LYS A 1 95 ? -13.120 -7.847 -0.956 1.00 94.00 95 LYS A N 1
ATOM 784 C CA . LYS A 1 95 ? -12.244 -8.924 -1.437 1.00 94.00 95 LYS A CA 1
ATOM 785 C C . LYS A 1 95 ? -12.111 -8.952 -2.962 1.00 94.00 95 LYS A C 1
ATOM 787 O O . LYS A 1 95 ? -11.019 -9.201 -3.472 1.00 94.00 95 LYS A O 1
ATOM 792 N N . ASP A 1 96 ? -13.189 -8.672 -3.686 1.00 95.06 96 ASP A N 1
ATOM 793 C CA . ASP A 1 96 ? -13.191 -8.704 -5.152 1.00 95.06 96 ASP A CA 1
ATOM 794 C C . ASP A 1 96 ? -12.318 -7.595 -5.725 1.00 95.06 96 ASP A C 1
ATOM 796 O O . ASP A 1 96 ? -11.519 -7.833 -6.635 1.00 95.06 96 ASP A O 1
ATOM 800 N N . LYS A 1 97 ? -12.370 -6.404 -5.119 1.00 95.31 97 LYS A N 1
ATOM 801 C CA . LYS A 1 97 ? -11.520 -5.287 -5.514 1.00 95.31 97 LYS A CA 1
ATOM 802 C C . LYS A 1 97 ? -10.041 -5.602 -5.324 1.00 95.31 97 LYS A C 1
ATOM 804 O O . LYS A 1 97 ? -9.229 -5.239 -6.175 1.00 95.31 97 LYS A O 1
ATOM 809 N N . TYR A 1 98 ? -9.691 -6.313 -4.251 1.00 96.50 98 TYR A N 1
ATOM 810 C CA . TYR A 1 98 ? -8.330 -6.801 -4.046 1.00 96.50 98 TYR A CA 1
ATOM 811 C C . TYR A 1 98 ? -7.878 -7.736 -5.171 1.00 96.50 98 TYR A C 1
ATOM 813 O O . TYR A 1 98 ? -6.827 -7.494 -5.767 1.00 96.50 98 TYR A O 1
ATOM 821 N N . HIS A 1 99 ? -8.663 -8.764 -5.508 1.00 96.81 99 HIS A N 1
ATOM 822 C CA . HIS A 1 99 ? -8.296 -9.688 -6.585 1.00 96.81 99 HIS A CA 1
ATOM 823 C C . HIS A 1 99 ? -8.180 -8.984 -7.941 1.00 96.81 99 HIS A C 1
ATOM 825 O O . HIS A 1 99 ? -7.177 -9.175 -8.628 1.00 96.81 99 HIS A O 1
ATOM 831 N N . GLN A 1 100 ? -9.139 -8.113 -8.273 1.00 97.62 100 GLN A N 1
ATOM 832 C CA . GLN A 1 100 ? -9.125 -7.332 -9.510 1.00 97.62 100 GLN A CA 1
ATOM 833 C C . GLN A 1 100 ? -7.823 -6.531 -9.640 1.00 97.62 100 GLN A C 1
ATOM 835 O O . GLN A 1 100 ? -7.102 -6.653 -10.626 1.00 97.62 100 GLN A O 1
ATOM 840 N N . ILE A 1 101 ? -7.481 -5.761 -8.604 1.00 96.31 101 ILE A N 1
ATOM 841 C CA . ILE A 1 101 ? -6.265 -4.949 -8.581 1.00 96.31 101 ILE A CA 1
ATOM 842 C C . ILE A 1 101 ? -5.017 -5.833 -8.723 1.00 96.31 101 ILE A C 1
ATOM 844 O O . ILE A 1 101 ? -4.099 -5.495 -9.470 1.00 96.31 101 ILE A O 1
ATOM 848 N N . MET A 1 102 ? -4.954 -6.964 -8.019 1.00 97.06 102 MET A N 1
ATOM 849 C CA . MET A 1 102 ? -3.804 -7.868 -8.101 1.00 97.06 102 MET A CA 1
ATOM 850 C C . MET A 1 102 ? -3.602 -8.415 -9.519 1.00 97.06 102 MET A C 1
ATOM 852 O O . MET A 1 102 ? -2.459 -8.515 -9.969 1.00 97.06 102 MET A O 1
ATOM 856 N N . ASP A 1 103 ? -4.679 -8.741 -10.232 1.00 98.12 103 ASP A N 1
ATOM 857 C CA . ASP A 1 103 ? -4.609 -9.223 -11.612 1.00 98.12 103 ASP A CA 1
ATOM 858 C C . ASP A 1 103 ? -4.264 -8.106 -12.606 1.00 98.12 103 ASP A C 1
ATOM 860 O O . ASP A 1 103 ? -3.41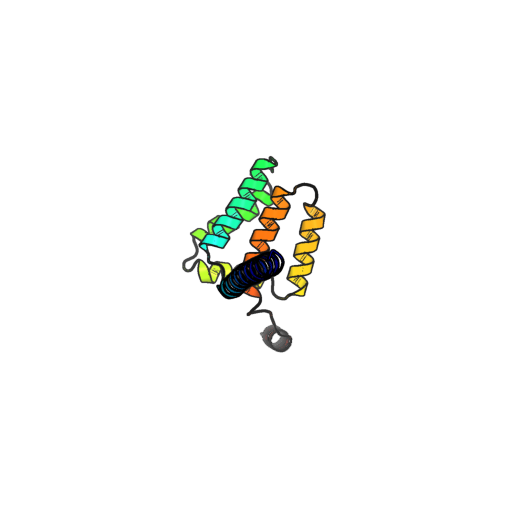1 -8.312 -13.477 1.00 98.12 103 ASP A O 1
ATOM 864 N N . ASP A 1 104 ? -4.796 -6.897 -12.406 1.00 97.69 104 ASP A N 1
ATOM 865 C CA . ASP A 1 104 ? -4.419 -5.713 -13.183 1.00 97.69 104 ASP A CA 1
ATOM 866 C C . ASP A 1 104 ? -2.903 -5.475 -13.098 1.00 97.69 104 ASP A C 1
ATOM 868 O O . ASP A 1 104 ? -2.219 -5.367 -14.118 1.00 97.69 104 ASP A O 1
ATOM 872 N N . TYR A 1 105 ? -2.326 -5.459 -11.890 1.00 96.19 105 TYR A N 1
ATOM 873 C CA . TYR A 1 105 ? -0.887 -5.230 -11.721 1.00 96.19 105 TYR A CA 1
ATOM 874 C C . TYR A 1 105 ? -0.025 -6.348 -12.324 1.00 96.19 105 TYR A C 1
ATOM 876 O O . TYR A 1 105 ? 1.023 -6.038 -12.900 1.00 96.19 105 TYR A O 1
ATOM 884 N N . LYS A 1 106 ? -0.451 -7.620 -12.253 1.00 97.19 106 LYS A N 1
ATOM 885 C CA . LYS A 1 106 ? 0.232 -8.725 -12.957 1.00 97.19 106 LYS A CA 1
ATOM 886 C C . LYS A 1 106 ? 0.240 -8.496 -14.467 1.00 97.19 106 LYS A C 1
ATOM 888 O O . LYS A 1 106 ? 1.273 -8.707 -15.099 1.00 97.19 106 LYS A O 1
ATOM 893 N N . SER A 1 107 ? -0.875 -8.032 -15.030 1.00 97.44 107 SER A N 1
ATOM 894 C CA . SER A 1 107 ? -0.982 -7.695 -16.451 1.00 97.44 107 SER A CA 1
ATOM 895 C C . SER A 1 107 ? -0.059 -6.527 -16.827 1.00 97.44 107 SER A C 1
ATOM 897 O O . SER A 1 107 ? 0.755 -6.642 -17.745 1.00 97.44 107 SER A O 1
ATOM 899 N N . TYR A 1 108 ? -0.096 -5.428 -16.063 1.00 96.00 108 TYR A N 1
ATOM 900 C CA . TYR A 1 108 ? 0.687 -4.220 -16.347 1.00 96.00 108 TYR A CA 1
ATOM 901 C C . TYR A 1 108 ? 2.201 -4.395 -16.165 1.00 96.00 108 TYR A C 1
ATOM 903 O O . TYR A 1 108 ? 2.979 -3.866 -16.960 1.00 96.00 108 TYR A O 1
ATOM 911 N N . TYR A 1 109 ? 2.634 -5.109 -15.124 1.00 96.62 109 TYR A N 1
ATOM 912 C CA . TYR A 1 109 ? 4.047 -5.203 -14.731 1.00 96.62 109 TYR A CA 1
ATOM 913 C C . TYR A 1 109 ? 4.627 -6.613 -14.836 1.00 96.62 109 TYR A C 1
ATOM 915 O O . TYR A 1 109 ? 5.728 -6.850 -14.344 1.00 96.62 109 TYR A O 1
ATOM 923 N N . GLY A 1 110 ? 3.956 -7.546 -15.517 1.00 95.88 110 GLY A N 1
ATOM 924 C CA . GLY A 1 110 ? 4.436 -8.925 -15.680 1.00 95.88 110 GLY A CA 1
ATOM 925 C C . GLY A 1 110 ? 5.843 -9.044 -16.282 1.00 95.88 110 GLY A C 1
ATOM 926 O O . GLY A 1 110 ? 6.555 -10.004 -16.000 1.00 95.88 110 GLY A O 1
ATOM 927 N N . LYS A 1 111 ? 6.282 -8.046 -17.062 1.00 96.69 111 LYS A N 1
ATOM 928 C CA . LYS A 1 111 ? 7.641 -7.970 -17.635 1.00 96.69 111 LYS A CA 1
ATOM 929 C C . LYS A 1 111 ? 8.676 -7.301 -16.716 1.00 96.69 111 LYS A C 1
ATOM 931 O O . LYS A 1 111 ? 9.871 -7.421 -16.971 1.00 96.69 111 LYS A O 1
ATOM 936 N N . ASP A 1 112 ? 8.232 -6.663 -15.633 1.00 97.56 112 ASP A N 1
ATOM 937 C CA . ASP A 1 112 ? 9.058 -5.950 -14.654 1.00 97.56 112 ASP A CA 1
ATOM 938 C C . ASP A 1 112 ? 8.960 -6.627 -13.270 1.00 97.56 112 ASP A C 1
ATOM 940 O O . ASP A 1 112 ? 8.396 -6.054 -12.328 1.00 97.56 112 ASP A O 1
ATOM 944 N N . PRO A 1 113 ? 9.508 -7.845 -13.091 1.00 96.94 113 PRO A N 1
ATOM 945 C CA . PRO A 1 113 ? 9.252 -8.672 -11.912 1.00 96.94 113 PRO A CA 1
ATOM 946 C C . PRO A 1 113 ? 9.598 -8.001 -10.578 1.00 96.94 113 PRO A C 1
ATOM 948 O O . PRO A 1 113 ? 8.916 -8.249 -9.588 1.00 96.94 113 PRO A O 1
ATOM 951 N N . LYS A 1 114 ? 10.606 -7.113 -10.506 1.00 97.94 114 LYS A N 1
ATOM 952 C CA . LYS A 1 114 ? 10.881 -6.408 -9.236 1.00 97.94 114 LYS A CA 1
ATOM 953 C C . LYS A 1 114 ? 9.820 -5.359 -8.899 1.00 97.94 114 LYS A C 1
ATOM 955 O O . LYS A 1 114 ? 9.516 -5.175 -7.721 1.00 97.94 114 LYS A O 1
ATOM 960 N N . ILE A 1 115 ? 9.257 -4.678 -9.902 1.00 98.25 115 ILE A N 1
ATOM 961 C CA . ILE A 1 115 ? 8.142 -3.747 -9.680 1.00 98.25 115 ILE A CA 1
ATOM 962 C C . ILE A 1 115 ? 6.910 -4.548 -9.280 1.00 98.25 115 ILE A C 1
ATOM 964 O O . ILE A 1 115 ? 6.327 -4.261 -8.240 1.00 98.25 115 ILE A O 1
ATOM 968 N N . LEU A 1 116 ? 6.573 -5.593 -10.039 1.00 98.38 116 LEU A N 1
ATOM 969 C CA . LEU A 1 116 ? 5.421 -6.435 -9.735 1.00 98.38 116 LEU A CA 1
ATOM 970 C C . LEU A 1 116 ? 5.495 -7.004 -8.312 1.00 98.38 116 LEU A C 1
ATOM 972 O O . LEU A 1 116 ? 4.584 -6.781 -7.521 1.00 98.38 116 LEU A O 1
ATOM 976 N N . ASN A 1 117 ? 6.602 -7.659 -7.955 1.00 98.38 117 ASN A N 1
ATOM 977 C CA . ASN A 1 117 ? 6.745 -8.284 -6.641 1.00 98.38 117 ASN A CA 1
ATOM 978 C C . ASN A 1 117 ? 6.672 -7.256 -5.506 1.00 98.38 117 ASN A C 1
ATOM 980 O O . ASN A 1 117 ? 5.977 -7.488 -4.523 1.00 98.38 117 ASN A O 1
ATOM 984 N N . SER A 1 118 ? 7.335 -6.101 -5.638 1.00 98.50 118 SER A N 1
ATOM 985 C CA . SER A 1 118 ? 7.280 -5.065 -4.594 1.00 98.50 118 SER A CA 1
ATOM 986 C C . SER A 1 118 ? 5.873 -4.490 -4.399 1.00 98.50 118 SER A C 1
ATOM 988 O O . SER A 1 118 ? 5.475 -4.241 -3.262 1.00 98.50 118 SER A O 1
ATOM 990 N N . ILE A 1 119 ? 5.096 -4.329 -5.477 1.00 98.38 119 ILE A N 1
ATOM 991 C CA . ILE A 1 119 ? 3.698 -3.885 -5.392 1.00 98.38 119 ILE A CA 1
ATOM 992 C C . ILE A 1 119 ? 2.820 -4.967 -4.766 1.00 98.38 119 ILE A C 1
ATOM 994 O O . ILE A 1 119 ? 2.027 -4.658 -3.880 1.00 98.38 119 ILE A O 1
ATOM 998 N N . MET A 1 120 ? 2.973 -6.225 -5.186 1.00 98.06 120 MET A N 1
ATOM 999 C CA . MET A 1 120 ? 2.200 -7.338 -4.633 1.00 98.06 120 MET A CA 1
ATOM 1000 C C . MET A 1 120 ? 2.439 -7.499 -3.130 1.00 98.06 120 MET A C 1
ATOM 1002 O O . MET A 1 120 ? 1.479 -7.688 -2.390 1.00 98.06 120 MET A O 1
ATOM 1006 N N . GLU A 1 121 ? 3.683 -7.382 -2.659 1.00 98.31 121 GLU A N 1
ATOM 1007 C CA . GLU A 1 121 ? 3.983 -7.434 -1.223 1.00 98.31 121 GLU A CA 1
ATOM 1008 C C . GLU A 1 121 ? 3.345 -6.268 -0.459 1.00 98.31 121 GLU A C 1
ATOM 1010 O O . GLU A 1 121 ? 2.677 -6.495 0.548 1.00 98.31 121 GLU A O 1
ATOM 1015 N N . LEU A 1 122 ? 3.440 -5.035 -0.971 1.00 98.56 122 LEU A N 1
ATOM 1016 C CA . LEU A 1 122 ? 2.745 -3.887 -0.379 1.00 98.56 122 LEU A CA 1
ATOM 1017 C C . LEU A 1 122 ? 1.227 -4.122 -0.294 1.00 98.56 122 LEU A C 1
ATOM 1019 O O . LEU A 1 122 ? 0.595 -3.811 0.713 1.00 98.56 122 LEU A O 1
ATOM 1023 N N . TYR A 1 123 ? 0.632 -4.667 -1.353 1.00 98.00 123 TYR A N 1
ATOM 1024 C CA . TYR A 1 123 ? -0.820 -4.795 -1.462 1.00 98.00 123 TYR A CA 1
ATOM 1025 C C . TYR A 1 123 ? -1.355 -5.945 -0.606 1.00 98.00 123 TYR A C 1
ATOM 1027 O O . TYR A 1 123 ? -2.451 -5.831 -0.064 1.00 98.00 123 TYR A O 1
ATOM 1035 N N . LYS A 1 124 ? -0.560 -6.996 -0.378 1.00 97.19 124 LYS A N 1
ATOM 1036 C CA . LYS A 1 124 ? -0.857 -8.019 0.637 1.00 97.19 124 LYS A CA 1
ATOM 1037 C C . LYS A 1 124 ? -0.914 -7.427 2.045 1.00 97.19 124 LYS A C 1
ATOM 1039 O O . LYS A 1 124 ? -1.790 -7.809 2.817 1.00 97.19 124 LYS A O 1
ATOM 1044 N N . LEU A 1 125 ? -0.007 -6.506 2.388 1.00 97.81 125 LEU A N 1
ATOM 1045 C CA . LEU A 1 125 ? -0.024 -5.853 3.701 1.00 97.81 125 LEU A CA 1
ATOM 1046 C C . LEU A 1 125 ? -1.280 -4.985 3.867 1.00 97.81 125 LEU A C 1
ATOM 1048 O O . LEU A 1 125 ? -1.991 -5.123 4.858 1.00 97.81 125 LEU A O 1
ATOM 1052 N N . TYR A 1 126 ? -1.619 -4.169 2.867 1.00 98.00 126 TYR A N 1
ATOM 1053 C CA . TYR A 1 126 ? -2.870 -3.406 2.885 1.00 98.00 126 TYR A CA 1
ATOM 1054 C C . TYR A 1 126 ? -4.111 -4.308 2.960 1.00 98.00 126 TYR A C 1
ATOM 1056 O O . TYR A 1 126 ? -5.003 -4.045 3.757 1.00 98.00 126 TYR A O 1
ATOM 1064 N N . TYR A 1 127 ? -4.167 -5.409 2.207 1.00 96.88 127 TYR A N 1
ATOM 1065 C CA . TYR A 1 127 ? -5.279 -6.358 2.306 1.00 96.88 127 TYR A CA 1
ATOM 1066 C C . TYR A 1 127 ? -5.433 -6.921 3.724 1.00 96.88 127 TYR A C 1
ATOM 1068 O O . TYR A 1 127 ? -6.543 -6.990 4.242 1.00 96.88 127 TYR A O 1
ATOM 1076 N N . ARG A 1 128 ? -4.325 -7.284 4.383 1.00 95.81 128 ARG A N 1
ATOM 1077 C CA . ARG A 1 128 ? -4.347 -7.770 5.773 1.00 95.81 128 ARG A CA 1
ATOM 1078 C C . ARG A 1 128 ? -4.877 -6.731 6.760 1.00 95.81 128 ARG A C 1
ATOM 1080 O O . ARG A 1 128 ? -5.502 -7.133 7.732 1.00 95.81 128 ARG A O 1
ATOM 1087 N N . LEU A 1 129 ? -4.640 -5.441 6.515 1.00 96.00 129 LEU A N 1
ATOM 1088 C CA . LEU A 1 129 ? -5.212 -4.352 7.312 1.00 96.00 129 LEU A CA 1
ATOM 1089 C C . LEU A 1 129 ? -6.712 -4.172 7.052 1.00 96.00 129 LEU A C 1
ATOM 1091 O O . LEU A 1 129 ? -7.474 -3.978 7.992 1.00 96.00 129 LEU A O 1
ATOM 1095 N N . ALA A 1 130 ? -7.130 -4.236 5.787 1.00 96.00 130 ALA A N 1
ATOM 1096 C CA . ALA A 1 130 ? -8.486 -3.887 5.374 1.00 96.00 130 ALA A CA 1
ATOM 1097 C C . ALA A 1 130 ? -9.507 -5.026 5.507 1.00 96.00 130 ALA A C 1
ATOM 1099 O O . ALA A 1 130 ? -10.686 -4.743 5.693 1.00 96.00 130 ALA A O 1
ATOM 1100 N N . LYS A 1 131 ? -9.086 -6.298 5.418 1.00 94.75 131 LYS A N 1
ATOM 1101 C CA . LYS A 1 131 ? -9.995 -7.458 5.294 1.00 94.75 131 LYS A CA 1
ATOM 1102 C C . LYS A 1 131 ? -11.043 -7.583 6.403 1.00 94.75 131 LYS A C 1
ATOM 1104 O O . LYS A 1 131 ? -12.144 -8.045 6.130 1.00 94.75 131 LYS A O 1
ATOM 1109 N N . ASP A 1 132 ? -10.718 -7.145 7.618 1.00 92.69 132 ASP A N 1
ATOM 1110 C CA . ASP A 1 132 ? -11.623 -7.215 8.772 1.00 92.69 132 ASP A CA 1
ATOM 1111 C C . ASP A 1 132 ? -12.640 -6.054 8.784 1.00 92.69 132 ASP A C 1
ATOM 1113 O O . ASP A 1 132 ? -13.521 -6.004 9.638 1.00 92.69 132 ASP A O 1
ATOM 1117 N N . TYR A 1 133 ? -12.514 -5.115 7.842 1.00 92.75 133 TYR A N 1
ATOM 1118 C CA . TYR A 1 133 ? -13.319 -3.898 7.715 1.00 92.75 133 TYR A CA 1
ATOM 1119 C C . TYR A 1 133 ? -14.024 -3.798 6.361 1.00 92.75 133 TYR A C 1
ATOM 1121 O O . TYR A 1 133 ? -14.482 -2.716 5.994 1.00 92.75 133 TYR A O 1
ATOM 1129 N N . PHE A 1 134 ? -14.076 -4.888 5.592 1.00 93.69 134 PHE A N 1
ATOM 1130 C CA . PHE A 1 134 ? -14.760 -4.876 4.307 1.00 93.69 134 PHE A CA 1
ATOM 1131 C C . PHE A 1 134 ? -16.218 -4.460 4.463 1.00 93.69 134 PHE A C 1
ATOM 1133 O O . PHE A 1 134 ? -16.900 -4.858 5.409 1.00 93.69 134 PHE A O 1
ATOM 1140 N N . VAL A 1 135 ? -16.658 -3.616 3.533 1.00 85.56 135 VAL A N 1
ATOM 1141 C CA . VAL A 1 135 ? -17.992 -3.029 3.573 1.00 85.56 135 VAL A CA 1
ATOM 1142 C C . VAL A 1 135 ? -19.024 -4.138 3.370 1.00 85.56 135 VAL A C 1
ATOM 1144 O O . VAL A 1 135 ? -18.862 -4.995 2.498 1.00 85.56 135 VAL A O 1
ATOM 1147 N N . THR A 1 136 ? -20.055 -4.139 4.208 1.00 86.50 136 THR A N 1
ATOM 1148 C CA . THR A 1 136 ? -21.214 -5.031 4.107 1.00 86.50 136 THR A CA 1
ATOM 1149 C C . THR A 1 136 ? -22.317 -4.351 3.304 1.00 86.50 136 THR A C 1
ATOM 1151 O O . THR A 1 136 ? -22.364 -3.124 3.273 1.00 86.50 136 THR A O 1
ATOM 1154 N N . GLU A 1 137 ? -23.214 -5.124 2.688 1.00 84.94 137 GLU A N 1
ATOM 1155 C CA . GLU A 1 137 ? -24.373 -4.567 1.964 1.00 84.94 137 GLU A CA 1
ATOM 1156 C C . GLU A 1 137 ? -25.182 -3.620 2.863 1.00 84.94 137 GLU A C 1
ATOM 1158 O O . GLU A 1 137 ? -25.376 -2.473 2.487 1.00 84.94 137 GLU A O 1
ATOM 1163 N N . ASP A 1 138 ? -25.459 -4.016 4.110 1.00 84.94 138 ASP A N 1
ATOM 1164 C CA . ASP A 1 138 ? -26.149 -3.165 5.092 1.00 84.94 138 ASP A CA 1
ATOM 1165 C C . ASP A 1 138 ? -25.503 -1.777 5.283 1.00 84.94 138 ASP A C 1
ATOM 1167 O O . ASP A 1 138 ? -26.200 -0.777 5.418 1.00 84.94 138 ASP A O 1
ATOM 1171 N N . LYS A 1 139 ? -24.163 -1.694 5.285 1.00 83.94 139 LYS A N 1
ATOM 1172 C CA . LYS A 1 139 ? -23.448 -0.412 5.425 1.00 83.94 139 LYS A CA 1
ATOM 1173 C C . LYS A 1 139 ? -23.509 0.423 4.153 1.00 83.94 139 LYS A C 1
ATOM 1175 O O . LYS A 1 139 ? -23.481 1.644 4.236 1.00 83.94 139 LYS A O 1
ATOM 1180 N N . ILE A 1 140 ? -23.534 -0.230 2.992 1.00 88.50 140 ILE A N 1
ATOM 1181 C CA . ILE A 1 140 ? -23.696 0.449 1.703 1.00 88.50 140 ILE A CA 1
ATOM 1182 C C . ILE A 1 140 ? -25.091 1.061 1.636 1.00 88.50 140 ILE A C 1
ATOM 1184 O O . ILE A 1 140 ? -25.216 2.209 1.225 1.00 88.50 140 ILE A O 1
ATOM 1188 N N . ASP A 1 141 ? -26.109 0.314 2.060 1.00 90.19 141 ASP A N 1
ATOM 1189 C CA . ASP A 1 141 ? -27.489 0.787 2.080 1.00 90.19 141 ASP A CA 1
ATOM 1190 C C . ASP A 1 141 ? -27.649 1.968 3.049 1.00 90.19 141 ASP A C 1
ATOM 1192 O O . ASP A 1 141 ? -28.208 2.990 2.664 1.00 90.19 141 ASP A O 1
ATOM 1196 N N . GLU A 1 142 ? -27.065 1.891 4.252 1.00 89.31 142 GLU A N 1
ATOM 1197 C CA . GLU A 1 142 ? -27.047 3.001 5.218 1.00 89.31 142 GLU A CA 1
ATOM 1198 C C . GLU A 1 142 ? -26.360 4.260 4.651 1.00 89.31 142 GLU A C 1
ATOM 1200 O O . GLU A 1 142 ? -26.923 5.352 4.706 1.00 89.31 142 GLU A O 1
ATOM 1205 N N . GLU A 1 143 ? -25.164 4.123 4.065 1.00 88.88 143 GLU A N 1
ATOM 1206 C CA . GLU A 1 143 ? -24.423 5.253 3.482 1.00 88.88 143 GLU A CA 1
ATOM 1207 C C . GLU A 1 143 ? -25.144 5.835 2.251 1.00 88.88 143 GLU A C 1
ATOM 1209 O O . GLU A 1 143 ? -25.122 7.046 2.024 1.00 88.88 143 GLU A O 1
ATOM 1214 N N . ALA A 1 144 ? -25.826 4.992 1.468 1.00 91.62 144 ALA A N 1
ATOM 1215 C CA . ALA A 1 144 ? -26.646 5.430 0.346 1.00 91.62 144 ALA A CA 1
ATOM 1216 C C . ALA A 1 144 ? -27.897 6.188 0.813 1.00 91.62 144 ALA A C 1
ATOM 1218 O O . ALA A 1 144 ? -28.227 7.223 0.232 1.00 91.62 144 ALA A O 1
ATOM 1219 N N . GLU A 1 145 ? -28.583 5.708 1.851 1.00 93.38 145 GLU A N 1
ATOM 1220 C CA . GLU A 1 145 ? -29.734 6.397 2.436 1.00 93.38 145 GLU A CA 1
ATOM 1221 C C . GLU A 1 145 ? -29.339 7.746 3.045 1.00 93.38 145 GLU A C 1
ATOM 1223 O O . GLU A 1 145 ? -30.023 8.737 2.789 1.00 93.38 145 GLU A O 1
ATOM 1228 N N . ASP A 1 146 ? -28.239 7.819 3.799 1.00 93.62 146 ASP A N 1
ATOM 1229 C CA . ASP A 1 146 ? -27.728 9.078 4.360 1.00 93.62 146 ASP A CA 1
ATOM 1230 C C . ASP A 1 146 ? -27.411 10.089 3.247 1.00 93.62 146 ASP A C 1
ATOM 1232 O O . ASP A 1 146 ? -27.917 11.212 3.257 1.00 93.62 146 ASP A O 1
ATOM 1236 N N . PHE A 1 147 ? -26.676 9.662 2.213 1.00 93.88 147 PHE A N 1
ATOM 1237 C CA . PHE A 1 147 ? -26.326 10.511 1.072 1.00 93.88 147 PHE A CA 1
ATOM 1238 C C . PHE A 1 147 ? -27.547 11.009 0.282 1.00 93.88 147 PHE A C 1
ATOM 1240 O O . PHE A 1 147 ? -27.551 12.134 -0.214 1.00 93.88 147 PHE A O 1
ATOM 1247 N N . LEU A 1 148 ? -28.586 10.183 0.126 1.00 95.06 148 LEU A N 1
ATOM 1248 C CA . LEU A 1 148 ? -29.808 10.577 -0.584 1.00 95.06 148 LEU A CA 1
ATOM 1249 C C . LEU A 1 148 ? -30.698 11.526 0.235 1.00 95.06 148 LEU A C 1
ATOM 1251 O O . LEU A 1 148 ? -31.530 12.219 -0.354 1.00 95.06 148 LEU A O 1
ATOM 1255 N N . ASN A 1 149 ? -30.536 11.553 1.560 1.00 93.06 149 ASN A N 1
ATOM 1256 C CA . ASN A 1 149 ? -31.325 12.373 2.481 1.00 93.06 149 ASN A CA 1
ATOM 1257 C C . ASN A 1 149 ? -30.593 13.640 2.980 1.00 93.06 149 ASN A C 1
ATOM 1259 O O . ASN A 1 149 ? -31.203 14.425 3.711 1.00 93.06 149 ASN A O 1
ATOM 1263 N N . SER A 1 150 ? -29.325 13.848 2.596 1.00 79.62 150 SER A N 1
ATOM 1264 C CA . SER A 1 150 ? -28.511 15.041 2.901 1.00 79.62 150 SER A CA 1
ATOM 1265 C C . SER A 1 150 ? -28.686 16.169 1.884 1.00 79.62 150 SER A C 1
ATOM 1267 O O . SER A 1 150 ? -28.777 17.345 2.307 1.00 79.62 150 SER A O 1
#